Protein AF-A0A3N5M3C0-F1 (afdb_monomer_lite)

Foldseek 3Di:
DDDDDDPDDDDDDPCVVPPDPVVVCCVVCVVVVVVVVVVVVVVVVVLVVQVVVDDVSNVVCVVCVVVVVVVCCCVCPVLVVVLVVQLVVCVVVVNVVSSVVSVVVSVVVVCVVVVVD

Sequence (117 aa):
MASAPVARSPANNNVLLQAPILPTLLRLALPNLAALIVTAAVAIAETSYVGVLGTAPLAAIALVFPMIMLMQMLSSGAMGGGVSSAISRALGAGDDVRANALAMHALAIGAGAGGLF

Secondary structure (DSSP, 8-state):
-PPPP--PPP----HHHHS-HHHHHHHHHHHHHHHHHHHHHHHHHHHHHHHHT-HHHHHHHHHHHHHHHHHHHIIIIIIIHHHHHHHHHHHHTT-HHHHHHHHHHHHHHHHHHHHT-

Radius of gyration: 21.68 Å; chains: 1; bounding box: 51×19×64 Å

Structure (mmCIF, N/CA/C/O backbone):
data_AF-A0A3N5M3C0-F1
#
_entry.id   AF-A0A3N5M3C0-F1
#
loop_
_atom_site.group_PDB
_atom_site.id
_atom_site.type_symbol
_atom_site.label_atom_id
_atom_site.label_alt_id
_atom_site.label_comp_id
_atom_site.label_asym_id
_atom_site.label_entity_id
_atom_site.label_seq_id
_atom_site.pdbx_PDB_ins_code
_atom_site.Cartn_x
_atom_site.Cartn_y
_atom_site.Cartn_z
_atom_site.occupancy
_atom_site.B_iso_or_equiv
_atom_site.auth_seq_id
_atom_site.auth_comp_id
_atom_site.auth_asym_id
_atom_site.auth_atom_id
_atom_site.pdbx_PDB_model_num
ATOM 1 N N . MET A 1 1 ? -33.319 7.403 37.690 1.00 46.12 1 MET A N 1
ATOM 2 C CA . MET A 1 1 ? -33.232 6.042 37.118 1.00 46.12 1 MET A CA 1
ATOM 3 C C . MET A 1 1 ? -31.793 5.818 36.697 1.00 46.12 1 MET A C 1
ATOM 5 O O . MET A 1 1 ? -31.242 6.660 36.004 1.00 46.12 1 MET A O 1
ATOM 9 N N . ALA A 1 2 ? -31.171 4.795 37.276 1.00 44.41 2 ALA A N 1
ATOM 10 C CA . ALA A 1 2 ? -29.731 4.563 37.306 1.00 44.41 2 ALA A CA 1
ATOM 11 C C . ALA A 1 2 ? -29.163 4.201 35.925 1.00 44.41 2 ALA A C 1
ATOM 13 O O . ALA A 1 2 ? -29.701 3.333 35.241 1.00 44.41 2 ALA A O 1
ATOM 14 N N . SER A 1 3 ? -28.068 4.854 35.534 1.00 45.31 3 SER A N 1
ATOM 15 C CA . SER A 1 3 ? -27.249 4.470 34.387 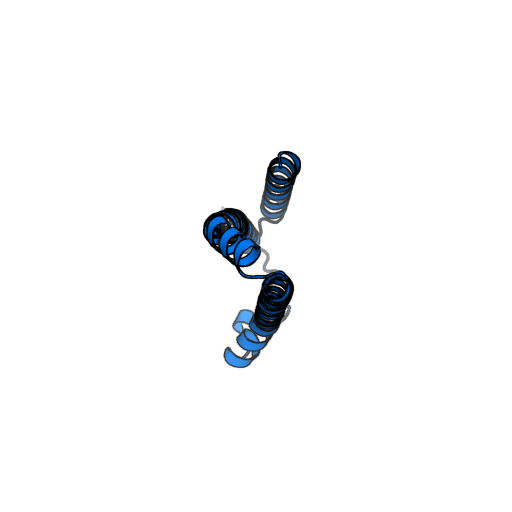1.00 45.31 3 SER A CA 1
ATOM 16 C C . SER A 1 3 ? -26.553 3.141 34.689 1.00 45.31 3 SER A C 1
ATOM 18 O O . SER A 1 3 ? -25.800 3.018 35.654 1.00 45.31 3 SER A O 1
ATOM 20 N N . ALA A 1 4 ? -26.848 2.125 33.878 1.00 52.34 4 ALA A N 1
ATOM 21 C CA . ALA A 1 4 ? -26.220 0.816 33.976 1.00 52.34 4 ALA A CA 1
ATOM 22 C C . ALA A 1 4 ? -24.692 0.929 33.782 1.00 52.34 4 ALA A C 1
ATOM 24 O O . ALA A 1 4 ? -24.236 1.703 32.934 1.00 52.34 4 ALA A O 1
ATOM 25 N N . PRO A 1 5 ? -23.883 0.176 34.545 1.00 45.66 5 PRO A N 1
ATOM 26 C CA . PRO A 1 5 ? -22.438 0.172 34.381 1.00 45.66 5 PRO A CA 1
ATOM 27 C C . PRO A 1 5 ? -22.075 -0.482 33.042 1.00 45.66 5 PRO A C 1
ATOM 29 O O . PRO A 1 5 ? -22.455 -1.620 32.776 1.00 45.66 5 PRO A O 1
ATOM 32 N N . VAL A 1 6 ? -21.318 0.233 32.205 1.00 60.94 6 VAL A N 1
ATOM 33 C CA . VAL A 1 6 ? -20.647 -0.335 31.027 1.00 60.94 6 VAL A CA 1
ATOM 34 C C . VAL A 1 6 ? -19.771 -1.488 31.514 1.00 60.94 6 VAL A C 1
ATOM 36 O O . VAL A 1 6 ? -18.800 -1.270 32.245 1.00 60.94 6 VAL A O 1
ATOM 39 N N . ALA A 1 7 ? -20.142 -2.715 31.154 1.00 47.62 7 ALA A N 1
ATOM 40 C CA . ALA A 1 7 ? -19.367 -3.908 31.451 1.00 47.62 7 ALA A CA 1
ATOM 41 C C . ALA A 1 7 ? -17.994 -3.779 30.772 1.00 47.62 7 ALA A C 1
ATOM 43 O O . ALA A 1 7 ? -17.860 -3.927 29.561 1.00 47.62 7 ALA A O 1
ATOM 44 N N . ARG A 1 8 ? -16.965 -3.440 31.556 1.00 53.34 8 ARG A N 1
ATOM 45 C CA . ARG A 1 8 ? -15.568 -3.487 31.122 1.00 53.34 8 ARG A CA 1
ATOM 46 C C . ARG A 1 8 ? -15.183 -4.952 30.937 1.00 53.34 8 ARG A C 1
ATOM 48 O O . ARG A 1 8 ? -15.170 -5.695 31.916 1.00 53.34 8 ARG A O 1
ATOM 55 N N . SER A 1 9 ? -14.843 -5.346 29.710 1.00 55.47 9 SER A N 1
ATOM 56 C CA . SER A 1 9 ? -14.191 -6.631 29.439 1.00 55.47 9 SER A CA 1
ATOM 57 C C . SER A 1 9 ? -12.977 -6.807 30.367 1.00 55.47 9 SER A C 1
ATOM 59 O O . SER A 1 9 ? -12.152 -5.890 30.462 1.00 55.47 9 SER A O 1
ATOM 61 N N . PRO A 1 10 ? -12.852 -7.936 31.088 1.00 45.59 10 PRO A N 1
ATOM 62 C CA . PRO A 1 10 ? -11.761 -8.139 32.022 1.00 45.59 10 PRO A CA 1
ATOM 63 C C . PRO A 1 10 ? -10.475 -8.491 31.258 1.00 45.59 10 PRO A C 1
ATOM 65 O O . PRO A 1 10 ? -10.423 -9.458 30.512 1.00 45.59 10 PRO A O 1
ATOM 68 N N . ALA A 1 11 ? -9.451 -7.664 31.469 1.00 53.28 11 ALA A N 1
ATOM 69 C CA . ALA A 1 11 ? -8.018 -7.950 31.389 1.00 53.28 11 ALA A CA 1
ATOM 70 C C . ALA A 1 11 ? -7.485 -8.863 30.260 1.00 53.28 11 ALA A C 1
ATOM 72 O O . ALA A 1 11 ? -7.387 -10.078 30.403 1.00 53.28 11 ALA A O 1
ATOM 73 N N . ASN A 1 12 ? -6.873 -8.237 29.255 1.00 48.88 12 ASN A N 1
ATOM 74 C CA . ASN A 1 12 ? -5.661 -8.750 28.619 1.00 48.88 12 ASN A CA 1
ATOM 75 C C . ASN A 1 12 ? -4.727 -7.587 28.233 1.00 48.88 12 ASN A C 1
ATOM 77 O O . ASN A 1 12 ? -4.844 -6.998 27.169 1.00 48.88 12 ASN A O 1
ATOM 81 N N . ASN A 1 13 ? -3.815 -7.246 29.152 1.00 48.44 13 ASN A N 1
ATOM 82 C CA . ASN A 1 13 ? -2.526 -6.582 28.915 1.00 48.44 13 ASN A CA 1
ATOM 83 C C . ASN A 1 13 ? -2.519 -5.572 27.752 1.00 48.44 13 ASN A C 1
ATOM 85 O O . ASN A 1 13 ? -2.172 -5.913 26.620 1.00 48.44 13 ASN A O 1
ATOM 89 N N . ASN A 1 14 ? -2.908 -4.325 28.019 1.00 57.38 14 ASN A N 1
ATOM 90 C CA . ASN A 1 14 ? -3.034 -3.302 26.986 1.00 57.38 14 ASN A CA 1
ATOM 91 C C . ASN A 1 14 ? -1.629 -2.824 26.571 1.00 57.38 14 ASN A C 1
ATOM 93 O O . ASN A 1 14 ? -1.163 -1.777 27.009 1.00 57.38 14 ASN A O 1
ATOM 97 N N . VAL A 1 15 ? -0.918 -3.634 25.774 1.00 57.91 15 VAL A N 1
ATOM 98 C CA . VAL A 1 15 ? 0.475 -3.423 25.326 1.00 57.91 15 VAL A CA 1
ATOM 99 C C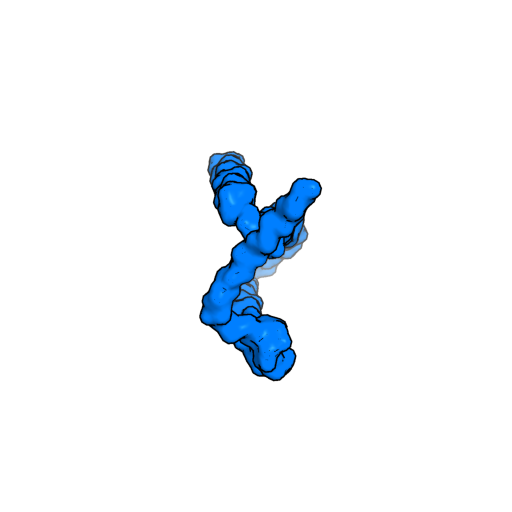 . VAL A 1 15 ? 0.644 -2.044 24.685 1.00 57.91 15 VAL A C 1
ATOM 101 O O . VAL A 1 15 ? 1.680 -1.414 24.853 1.00 57.91 15 VAL A O 1
ATOM 104 N N . LEU A 1 16 ? -0.395 -1.538 24.019 1.00 58.66 16 LEU A N 1
ATOM 105 C CA . LEU A 1 16 ? -0.405 -0.202 23.420 1.00 58.66 16 LEU A CA 1
ATOM 106 C C . LEU A 1 16 ? -0.411 0.937 24.457 1.00 58.66 16 LEU A C 1
ATOM 108 O O . LEU A 1 16 ? 0.055 2.026 24.147 1.00 58.66 16 LEU A O 1
ATOM 112 N N . LEU A 1 17 ? -0.914 0.696 25.674 1.00 60.44 17 LEU A N 1
ATOM 113 C CA . LEU A 1 17 ? -0.978 1.682 26.763 1.00 60.44 17 LEU A CA 1
ATOM 114 C C . LEU A 1 17 ? 0.063 1.450 27.873 1.00 60.44 17 LEU A C 1
ATOM 116 O O . LEU A 1 17 ? 0.311 2.358 28.660 1.00 60.44 17 LEU A O 1
ATOM 120 N N . GLN A 1 18 ? 0.628 0.243 27.983 1.00 57.16 18 GLN A N 1
ATOM 121 C CA . GLN A 1 18 ? 1.430 -0.188 29.141 1.00 57.16 18 GLN A CA 1
ATOM 122 C C . GLN A 1 18 ? 2.876 -0.568 28.796 1.00 57.16 18 GLN A C 1
ATOM 124 O O . GLN A 1 18 ? 3.720 -0.591 29.689 1.00 57.16 18 GLN A O 1
ATOM 129 N N . ALA A 1 19 ? 3.190 -0.874 27.533 1.00 65.75 19 ALA A N 1
ATOM 130 C CA . ALA A 1 19 ? 4.545 -1.248 27.134 1.00 65.75 19 ALA A CA 1
ATOM 131 C C . ALA A 1 19 ? 5.389 -0.014 26.753 1.00 65.75 19 ALA A C 1
ATOM 133 O O . ALA A 1 19 ? 4.839 0.991 26.297 1.00 65.75 19 ALA A O 1
ATOM 134 N N . PRO A 1 20 ? 6.729 -0.075 26.890 1.00 74.81 20 PRO A N 1
ATOM 135 C CA . PRO A 1 20 ? 7.603 1.012 26.466 1.00 74.81 20 PRO A CA 1
ATOM 136 C C . PRO A 1 20 ? 7.370 1.366 24.988 1.00 74.81 20 PRO A C 1
ATOM 138 O O . PRO A 1 20 ? 7.272 0.493 24.124 1.00 74.81 20 PRO A O 1
ATOM 141 N N . ILE A 1 21 ? 7.267 2.667 24.707 1.00 76.81 21 ILE A N 1
ATOM 142 C CA . ILE A 1 21 ? 6.810 3.215 23.418 1.00 76.81 21 ILE A CA 1
ATOM 143 C C . ILE A 1 21 ? 7.701 2.740 22.260 1.00 76.81 21 ILE A C 1
ATOM 145 O O . ILE A 1 21 ? 7.203 2.298 21.227 1.00 76.81 21 ILE A O 1
ATOM 149 N N . LEU A 1 22 ? 9.023 2.776 22.447 1.00 79.25 22 LEU A N 1
ATOM 150 C CA . LEU A 1 22 ? 9.999 2.477 21.399 1.00 79.25 22 LEU A CA 1
ATOM 151 C C . LEU A 1 22 ? 9.922 1.030 20.856 1.00 79.25 22 LEU A C 1
ATOM 153 O O . LEU A 1 22 ? 9.777 0.875 19.643 1.00 79.25 22 LEU A O 1
ATOM 157 N N . PRO A 1 23 ? 9.966 -0.039 21.681 1.00 81.38 23 PRO A N 1
ATOM 158 C CA . PRO A 1 23 ? 9.865 -1.411 21.175 1.00 81.38 23 PRO A CA 1
ATOM 159 C C . PRO A 1 23 ? 8.493 -1.733 20.570 1.00 81.38 23 PRO A C 1
ATOM 161 O O . PRO A 1 23 ? 8.419 -2.484 19.597 1.00 81.38 23 PRO A O 1
ATOM 164 N N . THR A 1 24 ? 7.409 -1.152 21.091 1.00 82.12 24 THR A N 1
ATOM 165 C CA . THR A 1 24 ? 6.059 -1.349 20.539 1.00 82.12 24 THR A CA 1
ATOM 166 C C . THR A 1 24 ? 5.924 -0.702 19.163 1.00 82.12 24 THR A C 1
ATOM 168 O O . THR A 1 24 ? 5.449 -1.353 18.230 1.00 82.12 24 THR A O 1
ATOM 171 N N . LEU A 1 25 ? 6.406 0.537 19.007 1.00 84.50 25 LEU A N 1
ATOM 172 C CA . LEU A 1 25 ? 6.454 1.217 17.712 1.00 84.50 25 LEU A CA 1
ATOM 173 C C . LEU A 1 25 ? 7.308 0.449 16.705 1.00 84.50 25 LEU A C 1
ATOM 175 O O . LEU A 1 25 ? 6.857 0.231 15.584 1.00 84.50 25 LEU A O 1
ATOM 179 N N . LEU A 1 26 ? 8.498 -0.013 17.102 1.00 85.12 26 LEU A N 1
ATOM 180 C CA . LEU A 1 26 ? 9.356 -0.810 16.225 1.00 85.12 26 LEU A CA 1
ATOM 181 C C . LEU A 1 26 ? 8.655 -2.093 15.772 1.00 85.12 26 LEU A C 1
ATOM 183 O O . LEU A 1 26 ? 8.659 -2.386 14.581 1.00 85.12 26 LEU A O 1
ATOM 187 N N . ARG A 1 27 ? 7.994 -2.823 16.679 1.00 86.75 27 ARG A N 1
ATOM 188 C CA . ARG A 1 27 ? 7.281 -4.067 16.343 1.00 86.75 27 ARG A CA 1
ATOM 189 C C . ARG A 1 27 ? 6.122 -3.846 15.366 1.00 86.75 27 ARG A C 1
ATOM 191 O O . ARG A 1 27 ? 5.883 -4.700 14.519 1.00 86.75 27 ARG A O 1
ATOM 198 N N . LEU A 1 28 ? 5.411 -2.725 15.488 1.00 87.38 28 LEU A N 1
ATOM 199 C CA . LEU A 1 28 ? 4.316 -2.346 14.585 1.00 87.38 28 LEU A CA 1
ATOM 200 C C . LEU A 1 28 ? 4.828 -1.801 13.241 1.00 87.38 28 LEU A C 1
ATOM 202 O O . LEU A 1 28 ? 4.216 -2.055 12.209 1.00 87.38 28 LEU A O 1
ATOM 206 N N . ALA A 1 29 ? 5.952 -1.079 13.238 1.00 89.00 29 ALA A N 1
ATOM 207 C CA . ALA A 1 29 ? 6.528 -0.472 12.039 1.00 89.00 29 ALA A CA 1
ATOM 208 C C . ALA A 1 29 ? 7.331 -1.464 11.184 1.00 89.00 29 ALA A C 1
ATOM 210 O O . ALA A 1 29 ? 7.329 -1.348 9.960 1.00 89.00 29 ALA A O 1
ATOM 211 N N . LEU A 1 30 ? 7.990 -2.447 11.806 1.00 92.12 30 LEU A N 1
ATOM 212 C CA . LEU A 1 30 ? 8.787 -3.491 11.149 1.00 92.12 30 LEU A CA 1
ATOM 213 C C . LEU A 1 30 ? 8.100 -4.137 9.930 1.00 92.12 30 LEU A C 1
ATOM 215 O O . LEU A 1 30 ? 8.710 -4.136 8.860 1.00 92.12 30 LEU A O 1
ATOM 219 N N . PRO A 1 31 ? 6.855 -4.646 10.026 1.00 91.56 31 PRO A N 1
ATOM 220 C CA . PRO A 1 31 ? 6.184 -5.245 8.872 1.00 91.56 31 PRO A CA 1
ATOM 221 C C . PRO A 1 31 ? 5.937 -4.236 7.741 1.00 91.56 31 PRO A C 1
ATOM 223 O O . PRO A 1 31 ? 6.112 -4.573 6.572 1.00 91.56 31 PRO A O 1
ATOM 226 N N . ASN A 1 32 ? 5.595 -2.986 8.067 1.00 92.56 32 ASN A N 1
ATOM 227 C C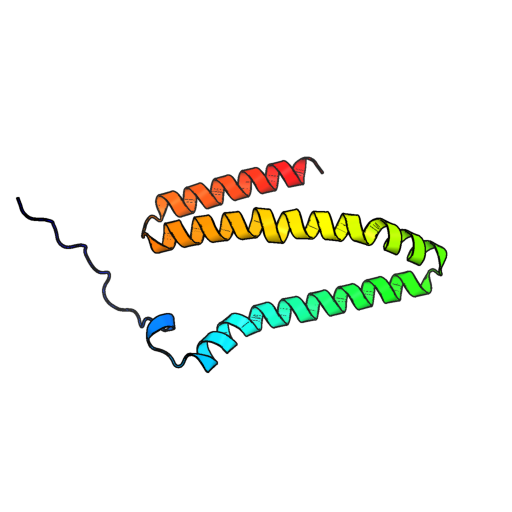A . ASN A 1 32 ? 5.406 -1.940 7.062 1.00 92.56 32 ASN A CA 1
ATOM 228 C C . ASN A 1 32 ? 6.728 -1.567 6.370 1.00 92.56 32 ASN A C 1
ATOM 230 O O . ASN A 1 32 ? 6.770 -1.413 5.153 1.00 92.56 32 ASN A O 1
ATOM 234 N N . LEU A 1 33 ? 7.827 -1.472 7.124 1.00 94.69 33 LEU A N 1
ATOM 235 C CA . LEU A 1 33 ? 9.156 -1.224 6.561 1.00 94.69 33 LEU A CA 1
ATOM 236 C C . LEU A 1 33 ? 9.592 -2.352 5.622 1.00 94.69 33 LEU A C 1
ATOM 238 O O . LEU A 1 33 ? 10.114 -2.077 4.544 1.00 94.69 33 LEU A O 1
ATOM 242 N N . ALA A 1 34 ? 9.336 -3.608 5.993 1.00 95.38 34 ALA A N 1
ATOM 243 C CA . ALA A 1 34 ? 9.613 -4.748 5.126 1.00 95.38 34 ALA A CA 1
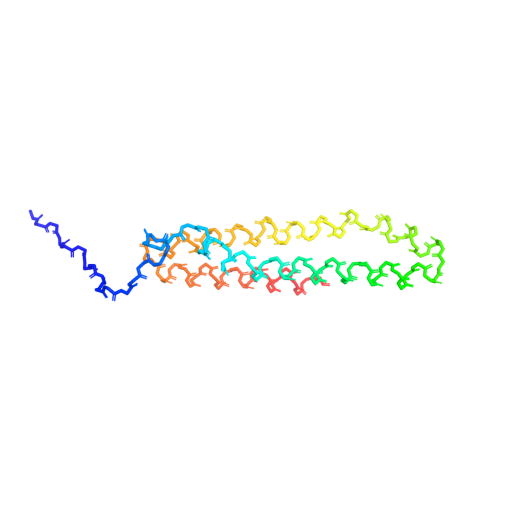ATOM 244 C C . ALA A 1 34 ? 8.840 -4.646 3.798 1.00 95.38 34 ALA A C 1
ATOM 246 O O . ALA A 1 34 ? 9.431 -4.828 2.734 1.00 95.38 34 ALA A O 1
ATOM 247 N N . ALA A 1 35 ? 7.554 -4.279 3.842 1.00 92.62 35 ALA A N 1
ATOM 248 C CA . ALA A 1 35 ? 6.751 -4.070 2.637 1.00 92.62 35 ALA A CA 1
ATOM 249 C C . ALA A 1 35 ? 7.314 -2.950 1.742 1.00 92.62 35 ALA A C 1
ATOM 251 O O . ALA A 1 35 ? 7.390 -3.113 0.523 1.00 92.62 35 ALA A O 1
ATOM 252 N N . LEU A 1 36 ? 7.765 -1.838 2.333 1.00 94.06 36 LEU A N 1
ATOM 253 C CA . LEU A 1 36 ? 8.396 -0.742 1.589 1.00 94.06 36 LEU A CA 1
ATOM 254 C C . LEU A 1 36 ? 9.713 -1.168 0.924 1.00 94.06 36 LEU A C 1
ATOM 256 O O . LEU A 1 36 ? 9.948 -0.811 -0.229 1.00 94.06 36 LEU A O 1
ATOM 260 N N . ILE A 1 37 ? 10.542 -1.965 1.604 1.00 97.25 37 ILE A N 1
ATOM 261 C CA . ILE A 1 37 ? 11.796 -2.494 1.042 1.00 97.25 37 ILE A CA 1
ATOM 262 C C . ILE A 1 37 ? 11.511 -3.415 -0.148 1.00 97.25 37 ILE A C 1
ATOM 264 O O . ILE A 1 37 ? 12.135 -3.267 -1.198 1.00 97.25 37 ILE A O 1
ATOM 268 N N . VAL A 1 38 ? 10.550 -4.333 -0.009 1.00 96.31 38 VAL A N 1
ATOM 269 C CA . VAL A 1 38 ? 10.145 -5.229 -1.104 1.00 96.31 38 VAL A CA 1
ATOM 270 C C . VAL A 1 38 ? 9.617 -4.420 -2.287 1.00 96.31 38 VAL A C 1
ATOM 272 O O . VAL A 1 38 ? 10.023 -4.661 -3.419 1.00 96.31 38 VAL A O 1
ATOM 275 N N . THR A 1 39 ? 8.781 -3.412 -2.030 1.00 93.31 39 THR A N 1
ATOM 276 C CA . THR A 1 39 ? 8.226 -2.537 -3.075 1.00 93.31 39 THR A CA 1
ATOM 277 C C . THR A 1 39 ? 9.331 -1.787 -3.825 1.00 93.31 39 THR A C 1
ATOM 279 O O . THR A 1 39 ? 9.322 -1.735 -5.053 1.00 93.31 39 THR A O 1
ATOM 282 N N . ALA A 1 40 ? 10.321 -1.251 -3.107 1.00 94.38 40 ALA A N 1
ATOM 283 C CA . ALA A 1 40 ? 11.471 -0.587 -3.715 1.00 94.38 40 ALA A CA 1
ATOM 284 C C . ALA A 1 40 ? 12.324 -1.556 -4.552 1.00 94.38 40 ALA A C 1
ATOM 286 O O . ALA A 1 40 ? 12.739 -1.211 -5.657 1.00 94.38 40 ALA A O 1
ATOM 287 N N . ALA A 1 41 ? 12.552 -2.779 -4.063 1.00 96.31 41 ALA A N 1
ATOM 288 C CA . ALA A 1 41 ? 13.286 -3.805 -4.801 1.00 96.31 41 ALA A CA 1
ATOM 289 C C . ALA A 1 41 ? 12.571 -4.205 -6.102 1.00 96.31 41 ALA A C 1
ATOM 291 O O . ALA A 1 41 ? 13.225 -4.337 -7.136 1.00 96.31 41 ALA A O 1
ATOM 292 N N . VAL A 1 4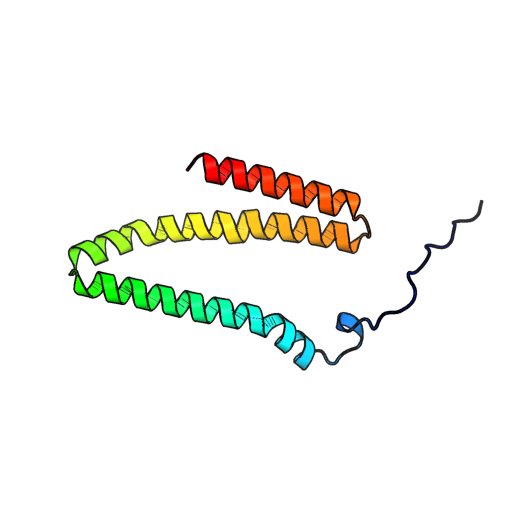2 ? 11.239 -4.337 -6.069 1.00 94.00 42 VAL A N 1
ATOM 293 C CA . VAL A 1 42 ? 10.420 -4.596 -7.264 1.00 94.00 42 VAL A CA 1
ATOM 294 C C . VAL A 1 42 ? 10.560 -3.454 -8.269 1.00 94.00 42 VAL A C 1
ATOM 296 O O . VAL A 1 42 ? 10.895 -3.714 -9.421 1.00 94.00 42 VAL A O 1
ATOM 299 N N . ALA A 1 43 ? 10.429 -2.197 -7.835 1.00 90.06 43 ALA A N 1
ATOM 300 C CA . ALA A 1 43 ? 10.572 -1.043 -8.725 1.00 90.06 43 ALA A CA 1
ATOM 301 C C . ALA A 1 43 ? 11.963 -0.975 -9.390 1.00 90.06 43 ALA A C 1
ATOM 303 O O . ALA A 1 43 ? 12.081 -0.671 -10.581 1.00 90.06 43 ALA A O 1
ATOM 304 N N . ILE A 1 44 ? 13.028 -1.296 -8.642 1.00 92.62 44 ILE A N 1
ATOM 305 C CA . ILE A 1 44 ? 14.395 -1.384 -9.182 1.00 92.62 44 ILE A CA 1
ATOM 306 C C . ILE A 1 44 ? 14.500 -2.522 -10.202 1.00 92.62 44 ILE A C 1
ATOM 308 O O . ILE A 1 44 ? 15.088 -2.324 -11.266 1.00 92.62 44 ILE A O 1
ATOM 312 N N . ALA A 1 45 ? 13.940 -3.695 -9.902 1.00 93.56 45 ALA A N 1
ATOM 313 C CA . ALA A 1 45 ? 13.968 -4.846 -10.800 1.00 93.56 45 ALA A CA 1
ATOM 314 C C . ALA A 1 45 ? 13.220 -4.564 -12.113 1.00 93.56 45 ALA A C 1
ATOM 316 O O . ALA A 1 45 ? 13.767 -4.810 -13.188 1.00 93.56 45 ALA A O 1
ATOM 317 N N . GLU A 1 46 ? 12.022 -3.981 -12.038 1.00 88.94 46 GLU A N 1
ATOM 318 C CA . GLU A 1 46 ? 11.220 -3.584 -13.202 1.00 88.94 46 GLU A CA 1
ATOM 319 C C . GLU A 1 46 ? 11.957 -2.556 -14.064 1.00 88.94 46 GLU A C 1
ATOM 321 O O . GLU A 1 46 ? 12.096 -2.733 -15.276 1.00 88.94 46 GLU A O 1
ATOM 326 N N . THR A 1 47 ? 12.501 -1.512 -13.433 1.00 87.00 47 THR A N 1
ATOM 327 C CA . THR A 1 47 ? 13.254 -0.466 -14.138 1.00 87.00 47 THR A CA 1
ATOM 328 C C . THR A 1 47 ? 14.519 -1.026 -14.782 1.00 87.00 47 THR A C 1
ATOM 330 O O . THR A 1 47 ? 14.827 -0.686 -15.922 1.00 87.00 47 THR A O 1
ATOM 333 N N . SER A 1 48 ? 15.242 -1.908 -14.086 1.00 87.38 48 SER A N 1
ATOM 334 C CA . SER A 1 48 ? 16.447 -2.556 -14.619 1.00 87.38 48 SER A CA 1
ATOM 335 C C . SER A 1 48 ? 16.113 -3.440 -15.816 1.00 87.38 48 SER A C 1
ATOM 337 O O . SER A 1 48 ? 16.805 -3.378 -16.828 1.00 87.38 48 SER A O 1
ATOM 339 N N . TYR A 1 49 ? 15.029 -4.216 -15.732 1.00 87.81 49 TYR A N 1
ATOM 340 C CA . TYR A 1 49 ? 14.571 -5.063 -16.829 1.00 87.81 49 TYR A CA 1
ATOM 341 C C . TYR A 1 49 ? 14.222 -4.226 -18.062 1.00 87.81 49 TYR A C 1
ATOM 343 O O . TYR A 1 49 ? 14.764 -4.462 -19.139 1.00 87.81 49 TYR A O 1
ATOM 351 N N . VAL A 1 50 ? 13.397 -3.189 -17.899 1.00 85.00 50 VAL A N 1
ATOM 352 C CA . VAL A 1 50 ? 13.008 -2.302 -19.007 1.00 85.00 50 VAL A CA 1
ATOM 353 C C . VAL A 1 50 ? 14.204 -1.510 -19.541 1.00 85.00 50 VAL A C 1
ATOM 355 O O . VAL A 1 50 ? 14.296 -1.280 -20.744 1.00 85.00 50 VAL A O 1
ATOM 358 N N . GLY A 1 51 ? 15.152 -1.139 -18.680 1.00 83.06 51 GLY A N 1
ATOM 359 C CA . GLY A 1 51 ? 16.387 -0.459 -19.071 1.00 83.06 51 GLY A CA 1
ATOM 360 C C . GLY A 1 51 ? 17.225 -1.240 -20.074 1.00 83.06 51 GLY A C 1
ATOM 361 O O . GLY A 1 51 ? 17.833 -0.637 -20.958 1.00 83.06 51 GLY A O 1
ATOM 362 N N . VAL A 1 52 ? 17.197 -2.572 -20.005 1.00 85.81 52 VAL A N 1
ATOM 363 C CA . VAL A 1 52 ? 17.886 -3.439 -20.972 1.00 85.81 52 VAL A CA 1
ATOM 364 C C . VAL A 1 52 ? 17.171 -3.467 -22.334 1.00 85.81 52 VAL A C 1
ATOM 366 O O . VAL A 1 52 ? 17.820 -3.698 -23.351 1.00 85.81 52 VAL A O 1
ATOM 369 N N . LEU A 1 53 ? 15.866 -3.167 -22.397 1.00 83.50 53 LEU A N 1
ATOM 370 C CA . LEU A 1 53 ? 15.091 -3.117 -23.649 1.00 83.50 53 LEU A CA 1
ATOM 371 C C . LEU A 1 53 ? 15.349 -1.836 -24.474 1.00 83.50 53 LEU A C 1
ATOM 373 O O . LEU A 1 53 ? 14.908 -1.747 -25.621 1.00 83.50 53 LEU A O 1
ATOM 377 N N . GLY A 1 54 ? 16.072 -0.856 -23.924 1.00 82.25 54 GLY A N 1
ATOM 378 C CA . GLY A 1 54 ? 16.468 0.379 -24.606 1.00 82.25 54 GLY A CA 1
ATOM 379 C C . GLY A 1 54 ? 15.731 1.633 -24.122 1.00 82.25 54 GLY A C 1
ATOM 380 O O . GLY A 1 54 ? 14.899 1.604 -23.218 1.00 82.25 54 GLY A O 1
ATOM 381 N N . THR A 1 55 ? 16.047 2.779 -24.730 1.00 84.62 55 THR A N 1
ATOM 382 C CA . THR A 1 55 ? 15.588 4.101 -24.260 1.00 84.62 55 THR A CA 1
ATOM 383 C C . THR A 1 55 ? 14.132 4.414 -24.605 1.00 84.62 55 THR A C 1
ATOM 385 O O . THR A 1 55 ? 13.464 5.103 -23.838 1.00 84.62 55 THR A O 1
ATOM 388 N N . ALA A 1 56 ? 13.615 3.902 -25.726 1.00 86.94 56 ALA A N 1
ATOM 389 C CA . ALA A 1 56 ? 12.236 4.154 -26.149 1.00 86.94 56 ALA A CA 1
ATOM 390 C C . ALA A 1 56 ? 11.184 3.529 -25.200 1.00 86.94 56 ALA A C 1
ATOM 392 O O . ALA A 1 56 ? 10.275 4.250 -24.785 1.00 86.94 56 ALA A O 1
ATOM 393 N N . PRO A 1 57 ? 11.311 2.257 -24.763 1.00 82.44 57 PRO A N 1
ATOM 394 C CA . PRO A 1 57 ? 10.455 1.690 -23.716 1.00 82.44 57 PRO A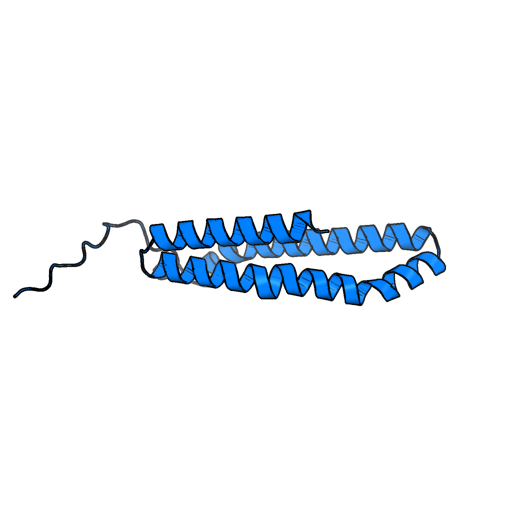 CA 1
ATOM 395 C C . PRO A 1 57 ? 10.545 2.447 -22.386 1.00 82.44 57 PRO A C 1
ATOM 397 O O . PRO A 1 57 ? 9.529 2.683 -21.736 1.00 82.44 57 PRO A O 1
ATOM 400 N N . LEU A 1 58 ? 11.747 2.887 -22.000 1.00 83.12 58 LEU A N 1
ATOM 401 C CA . LEU A 1 58 ? 11.959 3.628 -20.755 1.00 83.12 58 LEU A CA 1
ATOM 402 C C . LEU A 1 58 ? 11.255 4.994 -20.770 1.00 83.12 58 LEU A C 1
ATOM 404 O O . LEU A 1 58 ? 10.619 5.384 -19.791 1.00 83.12 58 LEU A O 1
ATOM 408 N N . ALA A 1 59 ? 11.316 5.692 -21.908 1.00 86.50 59 ALA A N 1
ATOM 409 C CA . ALA A 1 59 ? 10.606 6.949 -22.124 1.00 86.50 59 ALA A CA 1
ATOM 410 C C . ALA A 1 59 ? 9.078 6.768 -22.077 1.00 86.50 59 ALA A C 1
ATOM 412 O O . ALA A 1 59 ? 8.378 7.605 -21.507 1.00 86.50 59 ALA A O 1
ATOM 413 N N . ALA A 1 60 ? 8.559 5.660 -22.617 1.00 88.25 60 ALA A N 1
ATOM 414 C CA . ALA A 1 60 ? 7.135 5.338 -22.539 1.00 88.25 60 ALA A CA 1
ATOM 415 C C . ALA A 1 60 ? 6.675 5.104 -21.089 1.00 88.25 60 ALA A C 1
ATOM 417 O O . ALA A 1 60 ? 5.647 5.642 -20.681 1.00 88.25 60 ALA A O 1
ATOM 418 N N . ILE A 1 61 ? 7.453 4.377 -20.278 1.00 88.00 61 ILE A N 1
ATOM 419 C CA . ILE A 1 61 ? 7.129 4.171 -18.855 1.00 88.00 61 ILE A CA 1
ATOM 420 C C . ILE A 1 61 ? 7.152 5.489 -18.081 1.00 88.00 61 ILE A C 1
ATOM 422 O O . ILE A 1 61 ? 6.251 5.735 -17.280 1.00 88.00 61 ILE A O 1
ATOM 426 N N . ALA A 1 62 ? 8.124 6.366 -18.346 1.00 88.00 62 ALA A N 1
ATOM 427 C CA . ALA A 1 62 ? 8.195 7.674 -17.695 1.00 88.00 62 ALA A CA 1
ATOM 428 C C . ALA A 1 62 ? 6.940 8.530 -17.956 1.00 88.00 62 ALA A C 1
ATOM 430 O O . ALA A 1 62 ? 6.487 9.238 -17.058 1.00 88.00 62 ALA A O 1
ATOM 431 N N . LEU A 1 63 ? 6.345 8.428 -19.151 1.00 93.56 63 LEU A N 1
ATOM 432 C CA . LEU A 1 63 ? 5.105 9.130 -19.492 1.00 93.56 63 LEU A CA 1
ATOM 433 C C . LEU A 1 63 ? 3.889 8.585 -18.724 1.00 93.56 63 LEU A C 1
ATOM 435 O O . LEU A 1 63 ? 2.999 9.345 -18.349 1.00 93.56 63 LEU A O 1
ATOM 439 N N . VAL A 1 64 ? 3.846 7.273 -18.482 1.00 91.12 64 VAL A N 1
ATOM 440 C CA . VAL A 1 64 ? 2.722 6.595 -17.810 1.00 91.12 64 VAL A CA 1
ATOM 441 C C . VAL A 1 64 ? 2.863 6.628 -16.283 1.00 91.12 64 VAL A C 1
ATOM 443 O O . VAL A 1 64 ? 1.868 6.538 -15.561 1.00 91.12 64 VAL A O 1
ATOM 446 N N . PHE A 1 65 ? 4.077 6.828 -15.769 1.00 89.88 65 PHE A N 1
ATOM 447 C CA . PHE A 1 65 ? 4.380 6.833 -14.340 1.00 89.88 65 PHE A CA 1
ATOM 448 C C . PHE A 1 65 ? 3.466 7.747 -13.496 1.00 89.88 65 PHE A C 1
ATOM 450 O O . PHE A 1 65 ? 2.941 7.264 -12.490 1.00 89.88 65 PHE A O 1
ATOM 457 N N . PRO A 1 66 ? 3.169 9.007 -13.883 1.00 91.81 66 PRO A N 1
ATOM 458 C CA . PRO A 1 66 ? 2.254 9.858 -13.119 1.00 91.81 66 PRO A CA 1
ATOM 459 C C . PRO A 1 66 ? 0.835 9.287 -13.022 1.00 91.81 66 PRO A C 1
ATOM 461 O O . PRO A 1 66 ? 0.198 9.397 -11.976 1.00 91.81 66 PRO A O 1
ATOM 464 N N . MET A 1 67 ? 0.346 8.643 -14.086 1.00 93.31 67 MET A N 1
ATOM 465 C CA . MET A 1 67 ? -0.978 8.012 -14.098 1.00 93.31 67 MET A CA 1
ATOM 466 C C . MET A 1 67 ? -1.017 6.798 -13.170 1.00 93.31 67 MET A C 1
ATOM 468 O O . MET A 1 67 ? -1.975 6.635 -12.415 1.00 93.31 67 MET A O 1
ATOM 472 N N . ILE A 1 68 ? 0.044 5.985 -13.169 1.00 89.94 68 ILE A N 1
ATOM 473 C CA . ILE A 1 68 ? 0.182 4.857 -12.237 1.00 89.94 68 ILE A CA 1
ATOM 474 C C . ILE A 1 68 ? 0.226 5.370 -10.798 1.00 89.94 68 ILE A C 1
ATOM 476 O O . ILE A 1 68 ? -0.512 4.870 -9.952 1.00 89.94 68 ILE A O 1
ATOM 480 N N . MET A 1 69 ? 1.032 6.396 -10.511 1.00 90.75 69 MET A N 1
ATOM 481 C CA . MET A 1 69 ? 1.092 6.996 -9.176 1.00 90.75 69 MET A CA 1
ATOM 482 C C . MET A 1 69 ? -0.269 7.526 -8.724 1.00 90.75 69 MET A C 1
ATOM 484 O O . MET A 1 69 ? -0.657 7.306 -7.578 1.00 90.75 69 MET A O 1
ATOM 488 N N . LEU A 1 70 ? -1.009 8.185 -9.617 1.00 91.75 70 LEU A N 1
ATOM 489 C CA . LEU A 1 70 ? -2.343 8.697 -9.326 1.00 91.75 70 LEU A CA 1
ATOM 490 C C . LEU A 1 70 ? -3.315 7.557 -8.994 1.00 91.75 70 LEU A C 1
ATOM 492 O O . LEU A 1 70 ? -3.989 7.624 -7.966 1.00 91.75 70 LEU A O 1
ATOM 496 N N . MET A 1 71 ? -3.339 6.486 -9.793 1.00 89.25 71 MET A N 1
ATOM 497 C CA . MET A 1 71 ? -4.156 5.299 -9.505 1.00 89.25 71 MET A CA 1
ATOM 498 C C . MET A 1 71 ? -3.779 4.659 -8.161 1.00 89.25 71 MET A C 1
ATOM 500 O O . MET A 1 71 ? -4.654 4.383 -7.336 1.00 89.25 71 MET A O 1
ATOM 504 N N . GLN A 1 72 ? -2.481 4.497 -7.895 1.00 88.69 72 GLN A N 1
ATOM 505 C CA . GLN A 1 72 ? -1.981 3.925 -6.643 1.00 88.69 72 GLN A CA 1
ATOM 506 C C . GLN A 1 72 ? -2.348 4.784 -5.428 1.00 88.69 72 GLN A C 1
ATOM 508 O O . GLN A 1 72 ? -2.756 4.241 -4.403 1.00 88.69 72 GLN A O 1
ATOM 513 N N . MET A 1 73 ? -2.244 6.113 -5.518 1.00 89.12 73 MET A N 1
ATOM 514 C CA . MET A 1 73 ? -2.590 7.034 -4.427 1.00 89.12 73 MET A CA 1
ATOM 515 C C . MET A 1 73 ? -4.098 7.126 -4.184 1.00 89.12 73 MET A C 1
ATOM 517 O O . MET A 1 73 ? -4.527 7.171 -3.029 1.00 89.12 73 MET A O 1
ATOM 521 N N . LEU A 1 74 ? -4.913 7.113 -5.241 1.00 88.62 74 LEU A N 1
ATOM 522 C CA . LEU A 1 74 ? -6.370 7.063 -5.101 1.00 88.62 74 LEU A CA 1
ATOM 523 C C . LEU A 1 74 ? -6.818 5.768 -4.415 1.00 88.62 74 LEU A C 1
ATOM 525 O O . LEU A 1 74 ? -7.662 5.805 -3.518 1.00 88.62 74 LEU A O 1
ATOM 529 N N . SER A 1 75 ? -6.216 4.641 -4.796 1.00 87.19 75 SER A N 1
ATOM 530 C CA . SER A 1 75 ? -6.526 3.332 -4.224 1.00 87.19 75 SER A CA 1
ATOM 531 C C . SER A 1 75 ? -6.008 3.189 -2.787 1.00 87.19 75 SER A C 1
ATOM 533 O O . SER A 1 75 ? -6.794 3.029 -1.853 1.00 87.19 75 SER A O 1
ATOM 535 N N . SER A 1 76 ? -4.693 3.300 -2.578 1.00 83.62 76 SER A N 1
ATOM 536 C CA . SER A 1 76 ? -4.065 3.056 -1.271 1.00 83.62 76 SER A CA 1
ATOM 537 C C . SER A 1 76 ? -4.305 4.185 -0.264 1.00 83.62 76 SER A C 1
ATOM 539 O O . SER A 1 76 ? -4.591 3.922 0.904 1.00 83.62 76 SER A O 1
ATOM 541 N N . GLY A 1 77 ? -4.213 5.440 -0.708 1.00 81.25 77 GLY A N 1
ATOM 542 C CA . GLY A 1 77 ? -4.288 6.617 0.151 1.00 81.25 77 GLY A CA 1
ATOM 543 C C . GLY A 1 77 ? -5.725 7.035 0.436 1.00 81.25 77 GLY A C 1
ATOM 544 O O . GLY A 1 77 ? -6.178 6.968 1.578 1.00 81.25 77 GLY A O 1
ATOM 545 N N . ALA A 1 78 ? -6.449 7.465 -0.600 1.00 81.56 78 ALA A N 1
ATOM 546 C CA . ALA A 1 78 ? -7.782 8.046 -0.435 1.00 81.56 78 ALA A CA 1
ATOM 547 C C . ALA A 1 78 ? -8.833 6.996 -0.031 1.00 81.56 78 ALA A C 1
ATOM 549 O O . ALA A 1 78 ? -9.472 7.131 1.016 1.00 81.56 78 ALA A O 1
ATOM 550 N N . MET A 1 79 ? -8.989 5.932 -0.825 1.00 86.94 79 MET A N 1
ATOM 551 C CA . MET A 1 79 ? -9.977 4.878 -0.560 1.00 86.94 79 MET A CA 1
ATOM 552 C C . MET A 1 79 ? -9.539 3.968 0.595 1.00 86.94 79 MET A C 1
ATOM 554 O O . MET A 1 79 ? -10.266 3.831 1.581 1.00 86.94 79 MET A O 1
ATOM 558 N N . GLY A 1 80 ? -8.335 3.393 0.521 1.00 86.62 80 GLY A N 1
ATOM 559 C CA . GLY A 1 80 ? -7.805 2.478 1.537 1.00 86.62 80 GLY A CA 1
ATOM 560 C C . GLY A 1 80 ? -7.670 3.125 2.919 1.00 86.62 80 GLY A C 1
ATOM 561 O O . GLY A 1 80 ? -8.133 2.566 3.919 1.00 86.62 80 GLY A O 1
ATOM 562 N N . GLY A 1 81 ? -7.114 4.338 2.980 1.00 88.38 81 GLY A N 1
ATOM 563 C CA . GLY A 1 81 ? -7.003 5.108 4.220 1.00 88.38 81 GLY A CA 1
ATOM 564 C C . GLY A 1 81 ? -8.362 5.503 4.802 1.00 88.38 81 GLY A C 1
ATOM 565 O O . GLY A 1 81 ? -8.583 5.346 6.006 1.00 88.38 81 GLY A O 1
ATOM 566 N N . GLY A 1 82 ? -9.302 5.954 3.963 1.00 90.12 82 GLY A N 1
ATOM 567 C CA . GLY A 1 82 ? -10.657 6.323 4.386 1.00 90.12 82 GLY A CA 1
ATOM 568 C C . GLY A 1 82 ? -11.436 5.150 4.991 1.00 90.12 82 GLY A C 1
ATOM 569 O O . GLY A 1 82 ? -12.012 5.282 6.076 1.00 90.12 82 GLY A O 1
ATOM 570 N N . VAL A 1 83 ? -11.388 3.987 4.335 1.00 92.44 83 VAL A N 1
ATOM 571 C CA . VAL A 1 83 ? -12.006 2.738 4.810 1.00 92.44 83 VAL A CA 1
ATOM 572 C C . VAL A 1 83 ? -11.374 2.275 6.121 1.00 92.44 83 VAL A C 1
ATOM 574 O O . VAL A 1 83 ? -12.088 2.056 7.101 1.00 92.44 83 VAL A O 1
ATOM 577 N N . SER A 1 84 ? -10.042 2.172 6.171 1.00 90.69 84 SER A N 1
ATOM 578 C CA . SER A 1 84 ? -9.326 1.718 7.369 1.00 90.69 84 SER A CA 1
ATOM 579 C C . SER A 1 84 ? -9.585 2.641 8.568 1.00 90.69 84 SER A C 1
ATOM 581 O O . SER A 1 84 ? -9.814 2.180 9.689 1.00 90.69 84 SER A O 1
ATOM 583 N N . SER A 1 85 ? -9.667 3.954 8.328 1.00 92.25 85 SER A N 1
ATOM 584 C CA . SER A 1 85 ? -10.009 4.957 9.341 1.00 92.25 85 SER A CA 1
ATOM 585 C C . SER A 1 85 ? -11.452 4.819 9.848 1.00 92.25 85 SER A C 1
ATOM 587 O O . SER A 1 85 ? -11.696 4.910 11.054 1.00 92.25 85 SER A O 1
ATOM 589 N N . ALA A 1 86 ? -12.418 4.572 8.959 1.00 92.62 86 ALA A N 1
ATOM 590 C CA . ALA A 1 86 ? -13.813 4.350 9.341 1.00 92.62 86 ALA A CA 1
ATOM 591 C C . ALA A 1 86 ? -13.991 3.065 10.167 1.00 92.62 86 ALA A C 1
ATOM 593 O O . ALA A 1 86 ? -14.662 3.103 11.201 1.00 92.62 86 ALA A O 1
ATOM 594 N N . ILE A 1 87 ? -13.347 1.967 9.759 1.00 94.19 87 ILE A N 1
ATOM 595 C CA . ILE A 1 87 ? -13.363 0.691 10.490 1.00 94.19 87 ILE A CA 1
ATOM 596 C C . ILE A 1 87 ? -12.690 0.856 11.860 1.00 94.19 87 ILE A C 1
ATOM 598 O O . ILE A 1 87 ? -13.274 0.477 12.872 1.00 94.19 87 ILE A O 1
ATOM 602 N N . SER A 1 88 ? -11.520 1.502 11.920 1.00 92.50 88 SER A N 1
ATOM 603 C CA . SER A 1 88 ? -10.801 1.754 13.179 1.00 92.50 88 SER A CA 1
ATOM 604 C C . SER A 1 88 ? -11.630 2.575 14.171 1.00 92.50 88 SER A C 1
ATOM 606 O O . SER A 1 88 ? -11.614 2.286 15.366 1.00 92.50 88 SER A O 1
ATOM 608 N N . ARG A 1 89 ? -12.396 3.572 13.698 1.00 93.31 89 ARG A N 1
ATOM 609 C CA . ARG A 1 89 ? -13.317 4.342 14.554 1.00 93.31 89 ARG A CA 1
ATOM 610 C C . ARG A 1 89 ? -14.492 3.507 15.068 1.00 93.31 89 ARG A C 1
ATOM 612 O O . ARG A 1 89 ? -14.872 3.685 16.220 1.00 93.31 89 ARG A O 1
ATOM 619 N N . ALA A 1 90 ? -15.063 2.625 14.245 1.00 92.38 90 ALA A N 1
ATOM 620 C CA . ALA A 1 90 ? -16.159 1.746 14.664 1.00 92.38 90 ALA A CA 1
ATOM 621 C C . ALA A 1 90 ? -15.690 0.719 15.710 1.00 92.38 90 ALA A C 1
ATOM 623 O O . ALA A 1 90 ? -16.313 0.589 16.763 1.00 92.38 90 ALA A O 1
ATOM 624 N N . LEU A 1 91 ? -14.533 0.089 15.474 1.00 92.19 91 LEU A N 1
ATOM 625 C CA . LEU A 1 91 ? -13.893 -0.814 16.436 1.00 92.19 91 LEU A CA 1
ATOM 626 C C . LEU A 1 91 ? -13.518 -0.085 17.734 1.00 92.19 91 LEU A C 1
ATOM 628 O O . LEU A 1 91 ? -13.770 -0.589 18.824 1.00 92.19 91 LEU A O 1
ATOM 632 N N . GLY A 1 92 ? -12.979 1.135 17.638 1.00 89.56 92 GLY A N 1
ATOM 633 C CA . GLY A 1 92 ? -12.657 1.966 18.802 1.00 89.56 92 GLY A CA 1
ATOM 634 C C . GLY A 1 92 ? -13.876 2.373 19.642 1.00 89.56 92 GLY A C 1
ATOM 635 O O . GLY A 1 92 ? -13.722 2.666 20.826 1.00 89.56 92 GLY A O 1
ATOM 636 N N . ALA A 1 93 ? -15.079 2.365 19.059 1.00 91.25 93 ALA A N 1
ATOM 637 C CA . ALA A 1 93 ? -16.344 2.600 19.757 1.00 91.25 93 ALA A CA 1
ATOM 638 C C . ALA A 1 93 ? -16.983 1.314 20.326 1.00 91.25 93 ALA A C 1
ATOM 640 O O . ALA A 1 93 ? -18.018 1.403 20.985 1.00 91.25 93 ALA A O 1
ATOM 641 N N . GLY A 1 94 ? -16.391 0.137 20.084 1.00 90.69 94 GLY A N 1
ATOM 642 C CA . GLY A 1 94 ? -16.943 -1.165 20.478 1.00 90.69 94 GLY A CA 1
ATOM 643 C C . GLY A 1 94 ? -18.124 -1.638 19.621 1.00 90.69 94 GLY A C 1
ATOM 644 O O . GLY A 1 94 ? -18.879 -2.505 20.053 1.00 90.69 94 GLY A O 1
ATOM 645 N N . ASP A 1 95 ? -18.316 -1.058 18.432 1.00 92.62 95 ASP A N 1
ATOM 646 C CA . ASP A 1 95 ? -19.415 -1.387 17.517 1.00 92.62 95 ASP A CA 1
ATOM 647 C C . ASP A 1 95 ? -18.929 -2.325 16.397 1.00 92.62 95 ASP A C 1
ATOM 649 O O . ASP A 1 95 ? -18.663 -1.914 15.259 1.00 92.62 95 ASP A O 1
ATOM 653 N N . ASP A 1 96 ? -18.793 -3.608 16.739 1.00 92.25 96 ASP A N 1
ATOM 654 C CA . ASP A 1 96 ? -18.303 -4.651 15.826 1.00 92.25 96 ASP A CA 1
ATOM 655 C C . ASP A 1 96 ? -19.246 -4.885 14.635 1.00 92.25 96 ASP A C 1
ATOM 657 O O . ASP A 1 96 ? -18.803 -5.188 13.524 1.00 92.25 96 ASP A O 1
ATOM 661 N N . VAL A 1 97 ? -20.555 -4.692 14.834 1.00 94.25 97 VAL A N 1
ATOM 662 C CA . VAL A 1 97 ? -21.566 -4.840 13.775 1.00 94.25 97 VAL A CA 1
ATOM 663 C C . VAL A 1 97 ? -21.350 -3.781 12.701 1.00 94.25 97 VAL A C 1
ATOM 665 O O . VAL A 1 97 ? -21.315 -4.098 11.505 1.00 94.25 97 VAL A O 1
ATOM 668 N N . ARG A 1 98 ? -21.144 -2.526 13.110 1.00 90.56 98 ARG A N 1
ATOM 669 C CA . ARG A 1 98 ? -20.844 -1.434 12.184 1.00 90.56 98 ARG A CA 1
ATOM 670 C C . ARG A 1 98 ? -19.482 -1.597 11.521 1.00 90.56 98 ARG A C 1
ATOM 672 O O . ARG A 1 98 ? -19.367 -1.300 10.332 1.00 90.56 98 ARG A O 1
ATOM 679 N N . ALA A 1 99 ? -18.472 -2.080 12.243 1.00 93.81 99 ALA A N 1
ATOM 680 C CA . ALA A 1 99 ? -17.160 -2.372 11.667 1.00 93.81 99 ALA A CA 1
ATOM 681 C C . ALA A 1 99 ? -17.255 -3.432 10.554 1.00 93.81 99 ALA A C 1
ATOM 683 O O . ALA A 1 99 ? -16.726 -3.224 9.459 1.00 93.81 99 ALA A O 1
ATOM 684 N N . ASN A 1 100 ? -18.000 -4.516 10.791 1.00 94.38 100 ASN A N 1
ATOM 685 C CA . ASN A 1 100 ? -18.234 -5.559 9.792 1.00 94.38 100 ASN A CA 1
ATOM 686 C C . ASN A 1 100 ? -19.026 -5.039 8.583 1.00 94.38 100 ASN A C 1
ATOM 688 O O . ASN A 1 100 ? -18.660 -5.307 7.439 1.00 94.38 100 ASN A O 1
ATOM 692 N N . ALA A 1 101 ? -20.079 -4.249 8.815 1.00 95.31 101 ALA A N 1
ATOM 693 C CA . ALA A 1 101 ? -20.835 -3.636 7.728 1.00 95.31 101 ALA A CA 1
ATOM 694 C C . ALA A 1 101 ? -19.936 -2.739 6.861 1.00 95.31 101 ALA A C 1
ATOM 696 O O . ALA A 1 101 ? -19.951 -2.866 5.638 1.00 95.31 101 ALA A O 1
ATOM 697 N N . LEU A 1 102 ? -19.111 -1.880 7.470 1.00 93.12 102 LEU A N 1
ATOM 698 C CA . LEU A 1 102 ? -18.155 -1.029 6.750 1.00 93.12 102 LEU A CA 1
ATOM 699 C C . LEU A 1 102 ? -17.151 -1.851 5.933 1.00 93.12 102 LEU A C 1
ATOM 701 O O . LEU A 1 102 ? -16.886 -1.505 4.782 1.00 93.12 102 LEU A O 1
ATOM 705 N N . ALA A 1 103 ? -16.639 -2.953 6.487 1.00 93.94 103 ALA A N 1
ATOM 706 C CA . ALA A 1 103 ? -15.743 -3.857 5.772 1.00 93.94 103 ALA A CA 1
ATOM 707 C C . ALA A 1 103 ? -16.420 -4.492 4.544 1.00 93.94 103 ALA A C 1
ATOM 709 O O . ALA A 1 103 ? -15.830 -4.513 3.465 1.00 93.94 103 ALA A O 1
ATOM 710 N N . MET A 1 104 ? -17.674 -4.942 4.670 1.00 95.94 104 MET A N 1
ATOM 711 C CA . MET A 1 104 ? -18.434 -5.497 3.540 1.00 95.94 104 MET A CA 1
ATOM 712 C C . MET A 1 104 ? -18.698 -4.458 2.447 1.00 95.94 104 MET A C 1
ATOM 714 O O . MET A 1 104 ? -18.535 -4.757 1.266 1.00 95.94 104 MET A O 1
ATOM 718 N N . HIS A 1 105 ? -19.051 -3.225 2.821 1.00 93.94 105 HIS A N 1
ATOM 719 C CA . HIS A 1 105 ? -19.243 -2.146 1.847 1.00 93.94 105 HIS A CA 1
ATOM 720 C C . HIS A 1 105 ? -17.935 -1.805 1.133 1.00 93.94 105 HIS A C 1
ATOM 722 O O . HIS A 1 105 ? -17.926 -1.645 -0.084 1.00 93.94 105 HIS A O 1
ATOM 728 N N . ALA A 1 106 ? -16.821 -1.742 1.863 1.00 92.12 106 ALA A N 1
ATOM 729 C CA . ALA A 1 106 ? -15.515 -1.503 1.266 1.00 92.12 106 ALA A CA 1
ATOM 730 C C . ALA A 1 106 ? -15.108 -2.610 0.284 1.00 92.12 106 ALA A C 1
ATOM 732 O O . ALA A 1 106 ? -14.614 -2.302 -0.798 1.00 92.12 106 ALA A O 1
ATOM 733 N N . LEU A 1 107 ? -15.362 -3.879 0.622 1.00 93.00 107 LEU A N 1
ATOM 734 C CA . LEU A 1 107 ? -15.131 -5.002 -0.289 1.00 93.00 107 LEU A CA 1
ATOM 735 C C . LEU A 1 107 ? -16.007 -4.915 -1.538 1.00 93.00 107 LEU A C 1
ATOM 737 O O . LEU A 1 107 ? -15.497 -5.108 -2.636 1.00 93.00 107 LEU A O 1
ATOM 741 N N . ALA A 1 108 ? -17.293 -4.587 -1.399 1.00 93.69 108 ALA A N 1
ATOM 742 C CA . ALA A 1 108 ? -18.193 -4.430 -2.540 1.00 93.69 108 ALA A CA 1
ATOM 743 C C . ALA A 1 108 ? -17.750 -3.288 -3.468 1.00 93.69 108 ALA A C 1
ATOM 745 O O . ALA A 1 108 ? -17.724 -3.456 -4.686 1.00 93.69 108 ALA A O 1
ATOM 746 N N . ILE A 1 109 ? -17.346 -2.149 -2.898 1.00 90.25 109 ILE A N 1
ATOM 747 C CA . ILE A 1 109 ? -16.816 -1.008 -3.655 1.00 90.25 109 ILE A CA 1
ATOM 748 C C . ILE A 1 109 ? -15.508 -1.392 -4.355 1.00 90.25 109 ILE A C 1
ATOM 750 O O . ILE A 1 109 ? -15.351 -1.113 -5.540 1.00 90.25 109 ILE A O 1
ATOM 754 N N . GLY A 1 110 ? -14.589 -2.058 -3.649 1.00 89.31 110 GLY A N 1
ATOM 755 C CA . GLY A 1 110 ? -13.316 -2.511 -4.209 1.00 89.31 110 GLY A CA 1
ATOM 756 C C . GLY A 1 110 ? -13.495 -3.529 -5.335 1.00 89.31 110 GLY A C 1
ATOM 757 O O . GLY A 1 110 ? -12.887 -3.382 -6.390 1.00 89.31 110 GLY A O 1
ATOM 758 N N . ALA A 1 111 ? -14.373 -4.516 -5.151 1.00 90.62 111 ALA A N 1
ATOM 759 C CA . ALA A 1 111 ? -14.689 -5.516 -6.168 1.00 90.62 111 ALA A CA 1
ATOM 760 C C . ALA A 1 111 ? -15.403 -4.900 -7.379 1.00 90.62 111 ALA A C 1
ATOM 762 O O . ALA A 1 111 ? -15.093 -5.254 -8.512 1.00 90.62 111 ALA A O 1
ATOM 763 N N . GLY A 1 112 ? -16.322 -3.955 -7.161 1.00 91.00 112 GLY A N 1
ATOM 764 C CA . GLY A 1 112 ? -16.992 -3.238 -8.245 1.00 91.00 112 GLY A CA 1
ATOM 765 C C . GLY A 1 112 ? -16.026 -2.369 -9.050 1.00 91.00 112 GLY A C 1
ATOM 766 O O . GLY A 1 112 ? -16.024 -2.427 -10.275 1.00 91.00 112 GLY A O 1
ATOM 767 N N . ALA A 1 113 ? -15.168 -1.605 -8.371 1.00 85.38 113 ALA A N 1
ATOM 768 C CA . ALA A 1 113 ? -14.164 -0.771 -9.024 1.00 85.38 113 ALA A CA 1
ATOM 769 C C . ALA A 1 113 ? -13.104 -1.607 -9.760 1.00 85.38 113 ALA A C 1
ATOM 771 O O . ALA A 1 113 ? -12.734 -1.261 -10.876 1.00 85.38 113 ALA A O 1
ATOM 772 N N . GLY A 1 114 ? -12.648 -2.710 -9.158 1.00 83.50 114 GLY A N 1
ATOM 773 C CA . GLY A 1 114 ? -11.670 -3.618 -9.758 1.00 83.50 114 GLY A CA 1
ATOM 774 C C . GLY A 1 114 ? -12.236 -4.516 -10.858 1.00 83.50 114 GLY A C 1
ATOM 775 O O . GLY A 1 114 ? -11.485 -4.936 -11.717 1.00 83.50 114 GLY A O 1
ATOM 776 N N . GLY A 1 115 ? -13.537 -4.817 -10.857 1.00 84.19 115 GLY A N 1
ATOM 777 C CA . GLY A 1 115 ? -14.182 -5.586 -11.929 1.00 84.19 115 GLY A CA 1
ATOM 778 C C . GLY A 1 115 ? -14.546 -4.756 -13.166 1.00 84.19 115 GLY A C 1
ATOM 779 O O . GLY A 1 115 ? -14.841 -5.325 -14.212 1.00 84.19 115 GLY A O 1
ATOM 780 N N . LEU A 1 116 ? -14.556 -3.424 -13.049 1.00 74.50 116 LEU A N 1
ATOM 781 C CA . LEU A 1 116 ? -14.799 -2.489 -14.155 1.00 74.50 116 LEU A CA 1
ATOM 782 C C . LEU A 1 116 ? -13.530 -2.154 -14.961 1.00 74.50 116 LEU A C 1
ATOM 784 O O . LEU A 1 116 ? -13.643 -1.470 -15.980 1.00 74.50 116 LEU A O 1
ATOM 788 N N . PHE A 1 117 ? -12.356 -2.596 -14.505 1.00 57.59 117 PHE A N 1
ATOM 789 C CA . PHE A 1 117 ? -11.041 -2.266 -15.055 1.00 57.59 117 PHE A CA 1
ATOM 790 C C . PHE A 1 117 ? -10.224 -3.536 -15.304 1.00 57.59 117 PHE A C 1
ATOM 792 O O . PHE A 1 117 ? -9.470 -3.556 -16.301 1.00 57.59 117 PHE A O 1
#

pLDDT: mean 83.11, std 14.52, range [44.41, 97.25]